Protein AF-A0A0E3SFX4-F1 (afdb_monomer_lite)

Structure (mmCIF, N/CA/C/O backbone):
data_AF-A0A0E3SFX4-F1
#
_entry.id   AF-A0A0E3SFX4-F1
#
loop_
_atom_site.group_PDB
_atom_site.id
_atom_site.type_symbol
_atom_site.label_atom_id
_atom_site.label_alt_id
_atom_site.label_comp_id
_atom_site.label_asym_id
_atom_site.label_entity_id
_atom_site.label_seq_id
_atom_site.pdbx_PDB_ins_code
_atom_site.Cartn_x
_atom_site.Cartn_y
_atom_site.Cartn_z
_atom_site.occupancy
_atom_site.B_iso_or_equiv
_atom_site.auth_seq_id
_atom_site.auth_comp_id
_atom_site.auth_asym_id
_atom_site.auth_atom_id
_atom_site.pdbx_PDB_model_num
ATOM 1 N N . MET A 1 1 ? 17.381 16.847 -8.482 1.00 43.72 1 MET A N 1
ATOM 2 C CA . MET A 1 1 ? 16.988 15.483 -8.065 1.00 43.72 1 MET A CA 1
ATOM 3 C C . MET A 1 1 ? 15.884 15.030 -8.997 1.00 43.72 1 MET A C 1
ATOM 5 O O . MET A 1 1 ? 14.894 15.741 -9.103 1.00 43.72 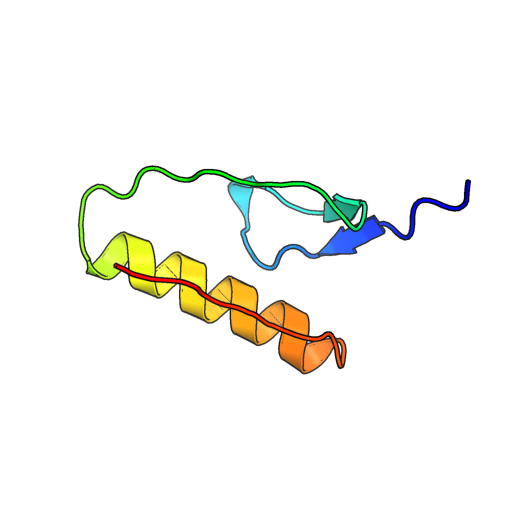1 MET A O 1
ATOM 9 N N . ASN A 1 2 ? 16.089 13.943 -9.741 1.00 49.91 2 ASN A N 1
ATOM 10 C CA . ASN A 1 2 ? 15.105 13.454 -10.706 1.00 49.91 2 ASN A CA 1
ATOM 11 C C . ASN A 1 2 ? 13.953 12.817 -9.913 1.00 49.91 2 ASN A C 1
ATOM 13 O O . ASN A 1 2 ? 14.089 11.698 -9.424 1.00 49.91 2 ASN A O 1
ATOM 17 N N . GLN A 1 3 ? 12.882 13.573 -9.670 1.00 57.88 3 GLN A N 1
ATOM 18 C CA . GLN A 1 3 ? 11.713 13.066 -8.957 1.00 57.88 3 GLN A CA 1
ATOM 19 C C . GLN A 1 3 ? 11.006 12.100 -9.902 1.00 57.88 3 GLN A C 1
ATOM 21 O O . GLN A 1 3 ? 10.328 12.523 -10.833 1.00 57.88 3 GLN A O 1
ATOM 26 N N . ASN A 1 4 ? 11.241 10.801 -9.726 1.00 71.69 4 ASN A N 1
ATOM 27 C CA . ASN A 1 4 ? 10.613 9.775 -10.545 1.00 71.69 4 ASN A CA 1
ATOM 28 C C . ASN A 1 4 ? 9.138 9.683 -10.120 1.00 71.69 4 ASN A C 1
ATOM 30 O O . ASN A 1 4 ? 8.801 8.993 -9.155 1.00 71.69 4 ASN A O 1
ATOM 34 N N . ILE A 1 5 ? 8.295 10.491 -10.767 1.00 75.81 5 ILE A N 1
ATOM 35 C CA . ILE A 1 5 ? 6.852 10.562 -10.535 1.00 75.81 5 ILE A CA 1
ATOM 36 C C . ILE A 1 5 ? 6.241 9.228 -10.951 1.00 75.81 5 ILE A C 1
ATOM 38 O O . ILE A 1 5 ? 6.635 8.625 -11.951 1.00 75.81 5 ILE A O 1
ATOM 42 N N . SER A 1 6 ? 5.329 8.696 -10.150 1.00 76.06 6 SER A N 1
ATOM 43 C CA . SER A 1 6 ? 4.713 7.408 -10.429 1.00 76.06 6 SER A CA 1
ATOM 44 C C . SER A 1 6 ? 3.301 7.334 -9.897 1.00 76.06 6 SER A C 1
ATOM 46 O O . SER A 1 6 ? 2.995 7.895 -8.846 1.00 76.06 6 SER A O 1
ATOM 48 N N . LYS A 1 7 ? 2.479 6.551 -10.591 1.00 79.75 7 LYS A N 1
ATOM 49 C CA . LYS A 1 7 ? 1.111 6.278 -10.170 1.00 79.75 7 LYS A CA 1
ATOM 50 C C . LYS A 1 7 ? 1.115 5.671 -8.773 1.00 79.75 7 LYS A C 1
ATOM 52 O O . LYS A 1 7 ? 1.723 4.623 -8.550 1.00 79.75 7 LYS A O 1
ATOM 57 N N . SER A 1 8 ? 0.434 6.336 -7.842 1.00 80.31 8 SER A N 1
ATOM 58 C CA . SER A 1 8 ? 0.217 5.811 -6.490 1.00 80.31 8 SER A CA 1
ATOM 59 C C . SER A 1 8 ? -0.690 4.577 -6.488 1.00 80.31 8 SER A C 1
ATOM 61 O O . SER A 1 8 ? -0.625 3.775 -5.562 1.00 80.31 8 SER 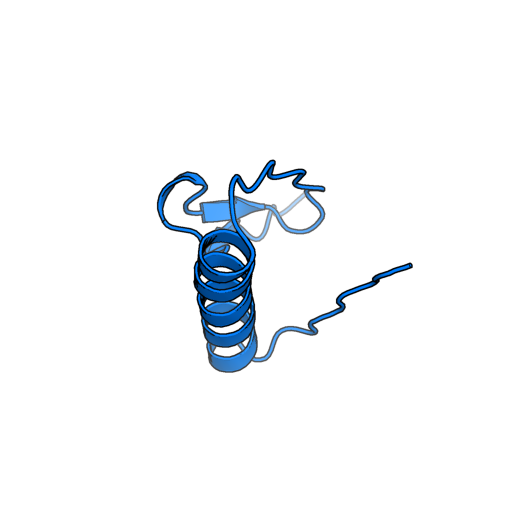A O 1
ATOM 63 N N . GLY A 1 9 ? -1.522 4.429 -7.525 1.00 80.44 9 GLY A N 1
ATOM 64 C CA . GLY A 1 9 ? -2.616 3.462 -7.575 1.00 80.44 9 GLY A CA 1
ATOM 65 C C . GLY A 1 9 ? -3.895 3.965 -6.915 1.00 80.44 9 GLY A C 1
ATOM 66 O O . GLY A 1 9 ? -4.937 3.368 -7.119 1.00 80.44 9 GLY A O 1
ATOM 67 N N . ILE A 1 10 ? -3.849 5.083 -6.192 1.00 83.06 10 ILE A N 1
ATOM 68 C CA . ILE A 1 10 ? -4.991 5.649 -5.478 1.00 83.06 10 ILE A CA 1
ATOM 69 C C . ILE A 1 10 ? -5.513 6.835 -6.295 1.00 83.06 10 ILE A C 1
ATOM 71 O O . ILE A 1 10 ? -4.800 7.822 -6.474 1.00 83.06 10 ILE A O 1
ATOM 75 N N . ASP A 1 11 ? -6.745 6.740 -6.795 1.00 78.19 11 ASP A N 1
ATOM 76 C CA . ASP A 1 11 ? -7.293 7.675 -7.793 1.00 78.19 11 ASP A CA 1
ATOM 77 C C . ASP A 1 11 ? -7.275 9.141 -7.321 1.00 78.19 11 ASP A C 1
ATOM 79 O O . ASP A 1 11 ? -6.827 10.027 -8.044 1.00 78.19 11 ASP A O 1
ATOM 83 N N . ILE A 1 12 ? -7.638 9.391 -6.057 1.00 78.94 12 ILE A N 1
ATOM 84 C CA . ILE A 1 12 ? -7.661 10.746 -5.480 1.00 78.94 12 ILE A CA 1
ATOM 85 C C . ILE A 1 12 ? -6.266 11.357 -5.275 1.00 78.94 12 ILE A C 1
ATOM 87 O O . ILE A 1 12 ? -6.116 12.576 -5.260 1.00 78.94 12 ILE A O 1
ATOM 91 N N . ILE A 1 13 ? -5.241 10.519 -5.103 1.00 82.62 13 ILE A N 1
ATOM 92 C CA . ILE A 1 13 ? -3.853 10.953 -4.904 1.00 82.62 13 ILE A CA 1
ATOM 93 C C . ILE A 1 13 ? -3.166 11.178 -6.257 1.00 82.62 13 ILE A C 1
ATOM 95 O O . ILE A 1 13 ? -2.357 12.094 -6.402 1.00 82.62 13 ILE A O 1
ATOM 99 N N . GLY A 1 14 ? -3.466 10.331 -7.244 1.00 82.00 14 GLY A N 1
ATOM 100 C C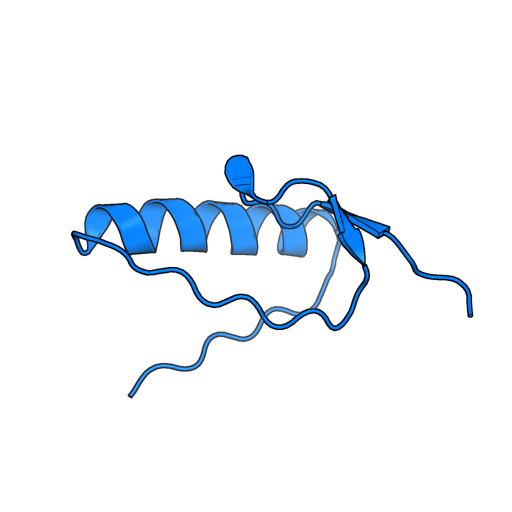A . GLY A 1 14 ? -2.879 10.396 -8.576 1.00 82.00 14 GLY A CA 1
ATOM 101 C C . GLY A 1 14 ? -1.385 10.059 -8.597 1.00 82.00 14 GLY A C 1
ATOM 102 O O . GLY A 1 14 ? -0.911 9.127 -7.934 1.00 82.00 14 GLY A O 1
ATOM 103 N N . ASP A 1 15 ? -0.645 10.794 -9.419 1.00 85.06 15 ASP A N 1
ATOM 104 C CA . ASP A 1 15 ? 0.789 10.628 -9.619 1.00 85.06 15 ASP A CA 1
ATOM 105 C C . ASP A 1 15 ? 1.592 11.315 -8.511 1.00 85.06 15 ASP A C 1
ATOM 107 O O . ASP A 1 15 ? 1.473 12.518 -8.282 1.00 85.06 15 ASP A O 1
ATOM 111 N N . VAL A 1 16 ? 2.462 10.556 -7.844 1.00 81.50 16 VAL A N 1
ATOM 112 C CA . VAL A 1 16 ? 3.266 11.049 -6.720 1.00 81.50 16 VAL A CA 1
ATOM 113 C C . VAL A 1 16 ? 4.751 10.779 -6.927 1.00 81.50 16 VAL A C 1
ATOM 115 O O . VAL A 1 16 ? 5.127 9.739 -7.478 1.00 81.50 16 VAL A O 1
ATOM 118 N N . PRO A 1 17 ? 5.636 11.685 -6.482 1.00 80.19 17 PRO A N 1
ATOM 119 C CA . PRO A 1 17 ? 7.056 11.394 -6.412 1.00 80.19 17 PRO A CA 1
ATOM 120 C C . PRO A 1 17 ? 7.340 10.282 -5.397 1.00 80.19 17 PRO A C 1
ATOM 122 O O . PRO A 1 17 ? 6.623 10.072 -4.414 1.00 80.19 17 PRO A O 1
ATOM 125 N N . TRP A 1 18 ? 8.422 9.555 -5.647 1.00 73.62 18 TRP A N 1
ATOM 126 C CA . TRP A 1 18 ? 8.873 8.490 -4.763 1.00 73.62 18 TRP A CA 1
ATOM 127 C C . TRP A 1 18 ? 9.282 9.040 -3.386 1.00 73.62 18 TRP A C 1
ATOM 129 O O . TRP A 1 18 ? 9.969 10.055 -3.301 1.00 73.62 18 TRP A O 1
ATOM 139 N N . GLY A 1 19 ? 8.884 8.354 -2.310 1.00 72.25 19 GLY A N 1
ATOM 140 C CA . GLY A 1 19 ? 9.230 8.735 -0.933 1.00 72.25 19 GLY A CA 1
ATOM 141 C C . GLY A 1 19 ? 8.223 9.641 -0.214 1.00 72.25 19 GLY A C 1
ATOM 142 O O . GLY A 1 19 ? 8.505 10.065 0.902 1.00 72.25 19 GLY A O 1
ATOM 143 N N . ILE A 1 20 ? 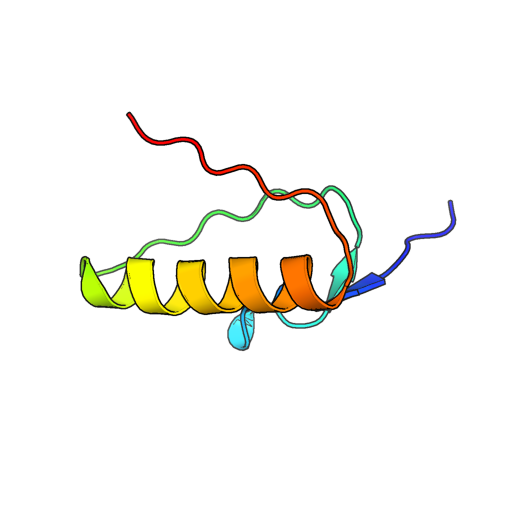7.052 9.924 -0.798 1.00 79.38 20 ILE A N 1
ATOM 144 C CA . ILE A 1 20 ? 5.954 10.572 -0.062 1.00 79.38 20 ILE A CA 1
ATOM 145 C C . ILE A 1 20 ? 5.340 9.599 0.949 1.00 79.38 20 ILE A C 1
ATOM 147 O O . ILE A 1 20 ? 5.060 8.442 0.630 1.00 79.38 20 ILE A O 1
ATOM 151 N N . GLN A 1 21 ? 5.086 10.105 2.156 1.00 76.56 21 GLN A N 1
ATOM 152 C CA . GLN A 1 21 ? 4.298 9.431 3.179 1.00 76.56 21 GLN A CA 1
ATOM 153 C C . GLN A 1 21 ? 2.846 9.918 3.091 1.00 76.56 21 GLN A C 1
ATOM 155 O O . GLN A 1 21 ? 2.581 11.111 3.219 1.00 76.56 21 GLN A O 1
ATOM 160 N N . LEU A 1 22 ? 1.919 8.994 2.841 1.00 75.56 22 LEU A N 1
ATOM 161 C CA . LEU A 1 22 ? 0.485 9.269 2.760 1.00 75.56 22 LEU A CA 1
ATOM 162 C C . LEU A 1 22 ? -0.200 8.711 4.007 1.00 75.56 22 LEU A C 1
ATOM 164 O O . LEU A 1 22 ? 0.059 7.572 4.390 1.00 75.56 22 LEU A O 1
ATOM 168 N N . CYS A 1 23 ? -1.081 9.507 4.608 1.00 80.81 23 CYS A N 1
ATOM 169 C CA . CYS A 1 23 ? -2.022 9.050 5.626 1.00 80.81 23 CYS A CA 1
ATOM 170 C C . CYS A 1 23 ? -3.434 9.213 5.075 1.00 80.81 23 CYS A C 1
ATOM 172 O O . CYS A 1 23 ? -3.816 10.318 4.689 1.00 80.81 23 CYS A O 1
ATOM 174 N N . GLN A 1 24 ? -4.193 8.122 5.062 1.00 74.75 24 GLN A N 1
ATOM 175 C CA . GLN A 1 24 ? -5.589 8.105 4.654 1.00 74.75 24 GLN A CA 1
ATOM 176 C C . GLN A 1 24 ? -6.444 7.652 5.837 1.00 74.75 24 GLN A C 1
ATOM 178 O O . GLN A 1 24 ? -6.048 6.763 6.589 1.00 74.75 24 GLN A O 1
ATOM 183 N N . PHE A 1 25 ? -7.568 8.338 6.041 1.00 81.44 25 PHE A N 1
ATOM 184 C CA . PHE A 1 25 ? -8.551 7.983 7.054 1.00 81.44 25 PHE A CA 1
ATOM 185 C C . PHE A 1 25 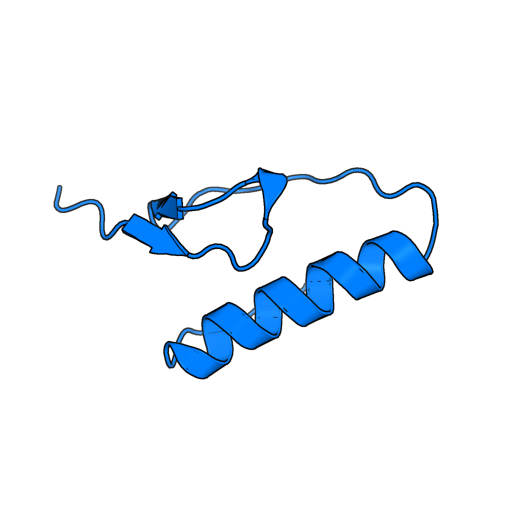? -9.710 7.291 6.357 1.00 81.44 25 PHE A C 1
ATOM 187 O O . PHE A 1 25 ? -10.402 7.913 5.553 1.00 81.44 25 PHE A O 1
ATOM 194 N N . ASP A 1 26 ? -9.906 6.025 6.695 1.00 82.69 26 ASP A N 1
ATOM 195 C CA . ASP A 1 26 ? -10.932 5.181 6.101 1.00 82.69 26 ASP A CA 1
ATOM 196 C C . ASP A 1 26 ? -12.091 5.015 7.081 1.00 82.69 26 ASP A C 1
ATOM 198 O O . ASP A 1 26 ? -11.890 4.843 8.287 1.00 82.69 26 ASP A O 1
ATOM 202 N N . GLN A 1 27 ? -13.317 5.115 6.569 1.00 85.69 27 GLN A N 1
ATOM 203 C CA . GLN A 1 27 ? -14.522 5.062 7.393 1.00 85.69 27 GLN A CA 1
ATOM 204 C C . GLN A 1 27 ? -14.901 3.617 7.743 1.00 85.69 27 GLN A C 1
ATOM 206 O O . GLN A 1 27 ? -15.410 3.354 8.836 1.00 85.69 27 GLN A O 1
ATOM 211 N N . SER A 1 28 ? -14.635 2.682 6.834 1.00 91.12 28 SER A N 1
ATOM 212 C CA . SER A 1 28 ? -14.907 1.256 6.984 1.00 91.12 28 SER A CA 1
ATOM 213 C C . SER A 1 28 ? -13.693 0.398 6.617 1.00 91.12 28 SER A C 1
ATOM 215 O O . SER A 1 28 ? -12.691 0.871 6.078 1.00 91.12 28 SER A O 1
ATOM 217 N N . LYS A 1 29 ? -13.773 -0.902 6.927 1.00 88.31 29 LYS A N 1
ATOM 218 C CA . LYS A 1 29 ? -12.738 -1.860 6.513 1.00 88.31 29 LYS A CA 1
ATOM 219 C C . LYS A 1 29 ? -12.766 -2.085 5.005 1.00 88.31 29 LYS A C 1
ATOM 221 O O . LYS A 1 29 ? -11.712 -2.345 4.434 1.00 88.31 29 LYS A O 1
ATOM 226 N N . GLU A 1 30 ? -13.945 -2.015 4.388 1.00 90.69 30 GLU A N 1
ATOM 227 C CA . GLU A 1 30 ? -14.084 -2.102 2.938 1.00 90.69 30 GLU A CA 1
ATOM 228 C C . GLU A 1 30 ? -13.336 -0.954 2.251 1.00 90.69 30 GLU A C 1
ATOM 230 O O . GLU A 1 30 ? -12.526 -1.223 1.369 1.00 90.69 30 GLU A O 1
ATOM 235 N N . ASP A 1 31 ? -13.497 0.282 2.740 1.00 87.31 31 ASP A N 1
ATOM 236 C CA . ASP A 1 31 ? -12.806 1.454 2.181 1.00 87.31 31 ASP A CA 1
ATOM 237 C C . ASP A 1 31 ? -11.281 1.272 2.214 1.00 87.31 31 ASP A C 1
ATOM 239 O O . ASP A 1 31 ? -10.600 1.447 1.202 1.00 87.31 31 ASP A O 1
ATOM 243 N N . LEU A 1 32 ? -10.747 0.827 3.359 1.00 87.88 32 LEU A N 1
ATOM 244 C CA . LEU A 1 32 ? -9.321 0.532 3.515 1.00 87.88 32 LEU A CA 1
ATOM 245 C C . LEU A 1 32 ? -8.844 -0.518 2.497 1.00 87.88 32 LEU A C 1
ATOM 247 O O . LEU A 1 32 ? -7.775 -0.373 1.898 1.00 87.88 32 LEU A O 1
ATOM 251 N N . LEU A 1 33 ? -9.611 -1.596 2.306 1.00 89.56 33 LEU A N 1
ATOM 252 C CA . LEU A 1 33 ? -9.254 -2.661 1.369 1.00 89.56 33 LEU A CA 1
ATOM 253 C C . LEU A 1 33 ? -9.288 -2.178 -0.081 1.00 89.56 33 LEU A C 1
ATOM 255 O O . LEU A 1 33 ? -8.364 -2.501 -0.831 1.00 89.56 33 LEU A O 1
ATOM 259 N N . ASP A 1 34 ? -10.287 -1.385 -0.462 1.00 88.38 34 ASP A N 1
ATOM 260 C CA . ASP A 1 34 ? -10.408 -0.834 -1.813 1.00 88.38 34 ASP A CA 1
ATOM 261 C C . ASP A 1 34 ? -9.173 -0.004 -2.184 1.00 88.38 34 ASP A C 1
ATOM 263 O O . ASP A 1 34 ? -8.620 -0.138 -3.279 1.00 88.38 34 ASP A O 1
ATOM 267 N N . ILE A 1 35 ? -8.657 0.780 -1.239 1.00 86.69 35 ILE A N 1
ATOM 268 C CA . ILE A 1 35 ? -7.441 1.577 -1.431 1.00 86.69 35 ILE A CA 1
ATOM 269 C C . ILE A 1 35 ? -6.195 0.692 -1.480 1.00 86.69 35 ILE A C 1
ATOM 271 O O . ILE A 1 35 ? -5.355 0.843 -2.374 1.00 86.69 35 ILE A O 1
ATOM 275 N N . LEU A 1 36 ? -6.053 -0.238 -0.531 1.00 87.81 36 LEU A N 1
ATOM 276 C CA . LEU A 1 36 ? -4.878 -1.104 -0.444 1.00 87.81 36 LEU A CA 1
ATOM 277 C C . LEU A 1 36 ? -4.727 -1.968 -1.695 1.00 87.81 36 LEU A C 1
ATOM 279 O O . LEU A 1 36 ? -3.628 -2.058 -2.245 1.00 87.81 36 LEU A O 1
ATOM 283 N N . VAL A 1 37 ? -5.816 -2.574 -2.174 1.00 90.25 37 VAL A N 1
ATOM 284 C CA . VAL A 1 37 ? -5.808 -3.412 -3.381 1.00 90.25 37 VAL A CA 1
ATOM 285 C C . VAL A 1 37 ? -5.308 -2.615 -4.583 1.00 90.25 37 VAL A C 1
ATOM 287 O O . VAL A 1 37 ? -4.436 -3.092 -5.316 1.00 90.25 37 VAL A O 1
ATOM 290 N N . LEU A 1 38 ? -5.801 -1.390 -4.769 1.00 87.56 38 LEU A N 1
ATOM 291 C CA . LEU A 1 38 ? -5.382 -0.527 -5.870 1.00 87.56 38 LEU A CA 1
ATOM 292 C C . LEU A 1 38 ? -3.914 -0.082 -5.744 1.00 87.56 38 LEU A C 1
ATOM 294 O O . LEU A 1 38 ? -3.169 -0.126 -6.728 1.00 87.56 38 LEU A O 1
ATOM 298 N N . TYR A 1 39 ? -3.471 0.270 -4.534 1.00 86.50 39 TYR A N 1
ATOM 299 C CA . TYR A 1 39 ? -2.075 0.604 -4.243 1.00 86.50 39 TYR A CA 1
ATOM 300 C C . TYR A 1 39 ? -1.124 -0.555 -4.576 1.00 86.50 39 TYR A C 1
ATOM 302 O O . TYR A 1 39 ? -0.139 -0.375 -5.302 1.00 86.50 39 TYR A O 1
ATOM 310 N N . PHE A 1 40 ? -1.424 -1.763 -4.088 1.00 88.06 40 PHE A N 1
ATOM 311 C CA . PHE A 1 40 ? -0.609 -2.943 -4.364 1.00 88.06 40 PHE A CA 1
ATOM 312 C C . PHE A 1 40 ? -0.608 -3.283 -5.848 1.00 88.06 40 PHE A C 1
ATOM 314 O O . PHE A 1 40 ? 0.461 -3.522 -6.405 1.00 88.06 40 PHE A O 1
ATOM 321 N N . LYS A 1 41 ? -1.772 -3.253 -6.508 1.00 89.62 41 LYS A N 1
ATOM 322 C CA . LYS A 1 41 ? -1.885 -3.509 -7.946 1.00 89.62 41 LYS A CA 1
ATOM 323 C C . LYS A 1 41 ? -0.977 -2.580 -8.749 1.00 89.62 41 LYS A C 1
ATOM 325 O O . LYS A 1 41 ? -0.130 -3.063 -9.496 1.00 89.62 41 LYS A O 1
ATOM 330 N N . ALA A 1 42 ? -1.093 -1.268 -8.545 1.00 86.94 42 ALA A N 1
ATOM 331 C CA . ALA A 1 42 ? -0.298 -0.293 -9.286 1.00 86.94 42 ALA A CA 1
ATOM 332 C C . ALA A 1 42 ? 1.205 -0.483 -9.058 1.00 86.94 42 ALA A C 1
ATOM 334 O O . ALA A 1 42 ? 2.005 -0.337 -9.980 1.00 86.94 42 ALA A O 1
ATOM 335 N N . ARG A 1 43 ? 1.622 -0.837 -7.841 1.00 83.56 43 ARG A N 1
ATOM 336 C CA . ARG A 1 43 ? 3.038 -1.089 -7.569 1.00 83.56 43 ARG A CA 1
ATOM 337 C C . ARG A 1 43 ? 3.540 -2.412 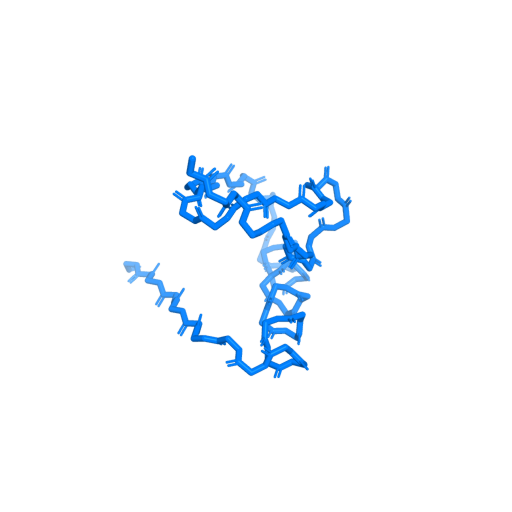-8.136 1.00 83.56 43 ARG A C 1
ATOM 339 O O . ARG A 1 43 ? 4.643 -2.422 -8.679 1.00 83.56 43 ARG A O 1
ATOM 346 N N . LEU A 1 44 ? 2.755 -3.484 -8.055 1.00 87.44 44 LEU A N 1
ATOM 347 C CA . LEU A 1 44 ? 3.090 -4.785 -8.637 1.00 87.44 44 LEU A CA 1
ATOM 348 C C . LEU A 1 44 ? 3.215 -4.693 -10.162 1.00 87.44 44 LEU A C 1
ATOM 350 O O . LEU A 1 44 ? 4.206 -5.163 -10.708 1.00 87.44 44 LEU A O 1
ATOM 354 N N . GLU A 1 45 ? 2.287 -4.006 -10.835 1.00 89.00 45 GLU A N 1
ATOM 355 C CA . GLU A 1 45 ? 2.344 -3.755 -12.286 1.00 89.00 45 GLU A CA 1
ATOM 356 C C . GLU A 1 45 ? 3.606 -2.983 -12.709 1.00 89.00 45 GLU A C 1
ATOM 358 O O . GLU A 1 45 ? 4.085 -3.132 -13.830 1.00 89.00 45 GLU A O 1
ATOM 363 N N . ASN A 1 46 ? 4.172 -2.179 -11.805 1.00 83.62 46 ASN A N 1
ATOM 364 C CA . ASN A 1 46 ? 5.391 -1.406 -12.037 1.00 83.62 46 ASN A CA 1
ATOM 365 C C . ASN A 1 46 ? 6.659 -2.064 -11.453 1.00 83.62 46 ASN A C 1
ATOM 367 O O . ASN A 1 46 ? 7.696 -1.403 -11.375 1.00 83.62 46 ASN A O 1
ATOM 371 N N . ASN A 1 47 ? 6.599 -3.331 -11.017 1.00 85.06 47 ASN A N 1
ATOM 372 C CA . ASN A 1 47 ? 7.697 -4.051 -10.352 1.00 85.06 47 ASN A CA 1
ATOM 373 C C . ASN A 1 47 ? 8.315 -3.280 -9.168 1.00 85.06 47 ASN A C 1
ATOM 375 O O . ASN A 1 47 ? 9.527 -3.308 -8.939 1.00 85.06 47 ASN A O 1
ATOM 379 N N . LYS A 1 48 ? 7.484 -2.560 -8.408 1.00 82.31 48 LYS A N 1
ATOM 380 C CA . LYS A 1 48 ? 7.915 -1.772 -7.249 1.00 82.31 48 LYS A CA 1
ATOM 381 C C . LYS A 1 48 ? 7.682 -2.518 -5.946 1.00 82.31 48 LYS A C 1
ATOM 383 O O . LYS A 1 48 ? 6.640 -3.131 -5.733 1.00 82.31 48 LYS A O 1
ATOM 388 N N . PHE A 1 49 ? 8.638 -2.382 -5.030 1.00 79.31 49 PHE A N 1
ATOM 389 C CA . PHE A 1 49 ? 8.523 -2.927 -3.683 1.00 79.31 49 PHE A CA 1
ATOM 390 C C . PHE A 1 49 ? 7.321 -2.323 -2.935 1.00 79.31 49 PHE A C 1
ATOM 392 O O . PHE A 1 49 ? 7.098 -1.104 -2.954 1.00 79.31 49 PHE A O 1
ATOM 399 N N . CYS A 1 50 ? 6.564 -3.191 -2.267 1.00 80.75 50 CYS A N 1
ATOM 400 C CA . CYS A 1 50 ? 5.402 -2.838 -1.462 1.00 80.75 50 CYS A CA 1
ATOM 401 C C . CYS A 1 50 ? 5.632 -3.261 -0.014 1.00 80.75 50 CYS A C 1
ATOM 403 O O . CYS A 1 50 ? 6.057 -4.384 0.241 1.00 80.75 50 CYS A O 1
ATOM 405 N N . MET A 1 51 ? 5.307 -2.379 0.926 1.00 80.19 51 MET A N 1
ATOM 406 C CA . MET A 1 51 ? 5.313 -2.670 2.355 1.00 80.19 51 MET A CA 1
ATOM 407 C C . MET A 1 51 ? 4.021 -2.129 2.955 1.00 80.19 51 MET A C 1
ATOM 409 O O . MET A 1 51 ? 3.613 -1.014 2.629 1.00 80.19 51 MET A O 1
ATOM 413 N N . TRP A 1 52 ? 3.404 -2.923 3.824 1.00 82.19 52 TRP A N 1
ATOM 414 C CA . TRP A 1 52 ? 2.264 -2.534 4.640 1.00 82.19 52 TRP A CA 1
ATOM 415 C C . TRP A 1 52 ? 2.555 -2.942 6.078 1.00 82.19 52 TRP A C 1
ATOM 417 O O . TRP A 1 52 ? 3.016 -4.054 6.330 1.00 82.19 52 TRP A O 1
ATOM 427 N N . VAL A 1 53 ? 2.352 -2.006 6.999 1.00 77.12 53 VAL A N 1
ATOM 428 C CA . VAL A 1 53 ? 2.592 -2.185 8.428 1.00 77.12 53 VAL A CA 1
ATOM 429 C C . VAL A 1 53 ? 1.270 -1.937 9.143 1.00 77.12 53 VAL A C 1
ATOM 431 O O . VAL A 1 53 ? 0.656 -0.889 8.952 1.00 77.12 53 VAL A O 1
ATOM 434 N N . THR A 1 54 ? 0.843 -2.902 9.952 1.00 79.44 54 THR A N 1
ATOM 435 C CA . THR A 1 54 ? -0.359 -2.842 10.794 1.00 79.44 54 THR A CA 1
ATOM 436 C C . THR A 1 54 ? 0.025 -3.171 12.235 1.00 79.44 54 THR A C 1
ATOM 438 O O . THR A 1 54 ? 0.956 -3.951 12.444 1.00 79.44 54 THR A O 1
ATOM 441 N N . SER A 1 55 ? -0.677 -2.602 13.217 1.00 66.94 55 SER A N 1
ATOM 442 C CA . SER A 1 55 ? -0.542 -2.922 14.650 1.00 66.94 55 SER A CA 1
ATOM 443 C C . SER A 1 55 ? -1.575 -3.939 15.107 1.00 66.94 55 SER A C 1
ATOM 445 O O . SER A 1 55 ? -2.745 -3.745 14.705 1.00 66.94 55 SER A O 1
#

Organism: NCBI:txid1434107

Secondary structure (DSSP, 8-state):
----EEE-S-TTT-EEETT-------SSHHHHHHHHHHHHHHHHHTT--------

Foldseek 3Di:
DPQPWFAQLAPVVGIDGPPDDDDDDDPDPVRVVVSVVSRVVRQVVVVHDDDDDDD

pLDDT: mean 80.61, std 9.07, range [43.72, 91.12]

Radius of gyration: 11.71 Å; chains: 1; bounding box: 32×20×27 Å

Sequence (55 aa):
MNQNISKSGIDIIGDVPWGIQLCQFDQSKEDLLDILVLYFKARLENNKFCMWVTS